Protein AF-A0A8T3RLT7-F1 (afdb_monomer)

Foldseek 3Di:
DDDDDDDDDDDDDDDDDDDDDDDDDPDDDPPPPPPPPPPPPDAFEWEQDADPVRWGDDIDTPPDDWDDDPNATAAEDEAFHKYKYDYPPFCWKWKAWDPPFDQWDPVRNIDIDSGIDMTGRHNPRDFAKTWMWMTGPPDPDIDIGIYGYDDDD

pLDDT: mean 78.62, std 19.76, range [37.91, 95.56]

Nearest PDB structures (foldseek):
  5f7h-assembly1_B  TM=4.823E-01  e=1.155E-02  Homo sapiens
  3bib-assembly1_X  TM=4.614E-01  e=4.179E-02  Mus musculus
  3hrz-assembly1_A  TM=5.453E-01  e=2.500E-01  Naja kaouthia
  8ayh-assembly1_B  TM=4.804E-01  e=4.136E-01  Naja kaouthia
  4exp-assembly1_X-2  TM=4.262E-01  e=3.911E-01  Mus musculus

Structure (mmCIF, N/CA/C/O backbone):
data_AF-A0A8T3RLT7-F1
#
_entry.id   AF-A0A8T3RLT7-F1
#
loop_
_atom_site.group_PDB
_atom_site.id
_atom_site.type_symbol
_atom_site.label_atom_id
_atom_site.label_alt_id
_atom_site.label_comp_id
_atom_site.label_asym_id
_atom_site.label_entity_id
_atom_site.label_seq_id
_atom_site.pdbx_PDB_ins_code
_atom_site.Cartn_x
_atom_site.Cartn_y
_atom_site.Cartn_z
_atom_site.occupancy
_atom_site.B_iso_or_equiv
_atom_site.auth_seq_id
_atom_site.auth_comp_id
_atom_site.auth_asym_id
_atom_site.auth_atom_id
_atom_site.pdbx_PDB_model_num
ATOM 1 N N . MET A 1 1 ? 8.720 85.276 -72.295 1.00 41.53 1 MET A N 1
ATOM 2 C CA . MET A 1 1 ? 7.695 86.154 -71.693 1.00 41.53 1 MET A CA 1
ATOM 3 C C . MET A 1 1 ? 7.262 85.571 -70.362 1.00 41.53 1 MET A C 1
ATOM 5 O O . MET A 1 1 ? 7.321 84.368 -70.163 1.00 41.53 1 MET A O 1
ATOM 9 N N . THR A 1 2 ? 6.979 86.483 -69.452 1.00 46.09 2 THR A N 1
ATOM 10 C CA . THR A 1 2 ? 6.958 86.422 -67.991 1.00 46.09 2 THR A CA 1
ATOM 11 C C . THR A 1 2 ? 5.790 85.627 -67.390 1.00 46.09 2 THR A C 1
ATOM 13 O O . THR A 1 2 ? 4.746 85.512 -68.021 1.00 46.09 2 THR A O 1
ATOM 16 N N . HIS A 1 3 ? 5.954 85.284 -66.098 1.00 41.44 3 HIS A N 1
ATOM 17 C CA . HIS A 1 3 ? 4.923 85.013 -65.069 1.00 41.44 3 HIS A CA 1
ATOM 18 C C . HIS A 1 3 ? 4.376 83.570 -64.972 1.00 41.44 3 HIS A C 1
ATOM 20 O O . HIS A 1 3 ? 4.163 82.926 -65.980 1.00 41.44 3 HIS A O 1
ATOM 26 N N . LYS A 1 4 ? 4.075 82.986 -63.798 1.00 45.91 4 LYS A N 1
ATOM 27 C CA . LYS A 1 4 ? 3.932 83.464 -62.402 1.00 45.91 4 LYS A CA 1
ATOM 28 C C . LYS A 1 4 ? 3.722 82.232 -61.489 1.00 45.91 4 LYS A C 1
ATOM 30 O O . LYS A 1 4 ? 2.934 81.386 -61.877 1.00 45.91 4 LYS A O 1
ATOM 35 N N . ARG A 1 5 ? 4.249 82.296 -60.246 1.00 44.16 5 ARG A N 1
ATOM 36 C CA . ARG A 1 5 ? 3.658 81.812 -58.957 1.00 44.16 5 ARG A CA 1
ATOM 37 C C . ARG A 1 5 ? 3.430 80.292 -58.793 1.00 44.16 5 ARG A C 1
ATOM 39 O O . ARG A 1 5 ? 3.047 79.624 -59.728 1.00 44.16 5 ARG A O 1
ATOM 46 N N . ALA A 1 6 ? 3.531 79.660 -57.625 1.00 55.59 6 ALA A N 1
ATOM 47 C CA . ALA A 1 6 ? 3.865 79.991 -56.233 1.00 55.59 6 ALA A CA 1
ATOM 48 C C . ALA A 1 6 ? 3.985 78.629 -55.473 1.00 55.59 6 ALA A C 1
ATOM 50 O O . ALA A 1 6 ? 3.643 77.597 -56.050 1.00 55.59 6 ALA A O 1
ATOM 51 N N . PRO A 1 7 ? 4.484 78.584 -54.223 1.00 50.19 7 PRO A N 1
ATOM 52 C CA . PRO A 1 7 ? 5.057 77.380 -53.618 1.00 50.19 7 PRO A CA 1
ATOM 53 C C . PRO A 1 7 ? 4.031 76.531 -52.851 1.00 50.19 7 PRO A C 1
ATOM 55 O O . PRO A 1 7 ? 3.194 77.060 -52.119 1.00 50.19 7 PRO A O 1
ATOM 58 N N . ALA A 1 8 ? 4.152 75.204 -52.942 1.00 47.97 8 ALA A N 1
ATOM 59 C CA . ALA A 1 8 ? 3.409 74.257 -52.113 1.00 47.97 8 ALA A CA 1
ATOM 60 C C . ALA A 1 8 ? 4.343 73.601 -51.082 1.00 47.97 8 ALA A C 1
ATOM 62 O O . ALA A 1 8 ? 5.111 72.695 -51.379 1.00 47.97 8 ALA A O 1
ATOM 63 N N . ARG A 1 9 ? 4.285 74.185 -49.882 1.00 49.44 9 ARG A N 1
ATOM 64 C CA . ARG A 1 9 ? 4.392 73.618 -48.526 1.00 49.44 9 ARG A C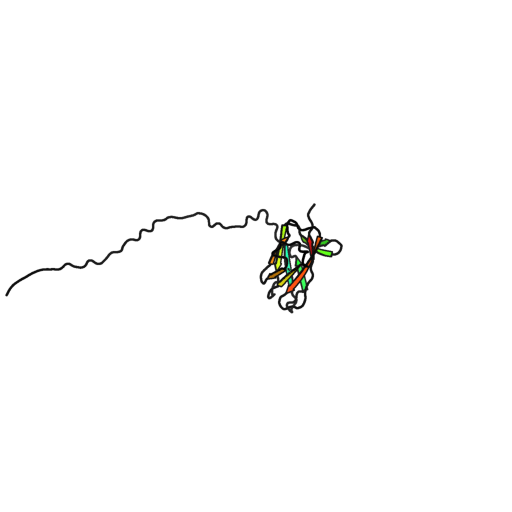A 1
ATOM 65 C C . ARG A 1 9 ? 5.020 72.216 -48.379 1.00 49.44 9 ARG A C 1
ATOM 67 O O . ARG A 1 9 ? 4.477 71.214 -48.827 1.00 49.44 9 ARG A O 1
ATOM 74 N N . LEU A 1 10 ? 6.120 72.196 -47.623 1.00 52.09 10 LEU A N 1
ATOM 75 C CA . LEU A 1 10 ? 6.817 71.033 -47.064 1.00 52.09 10 LEU A CA 1
ATOM 76 C C .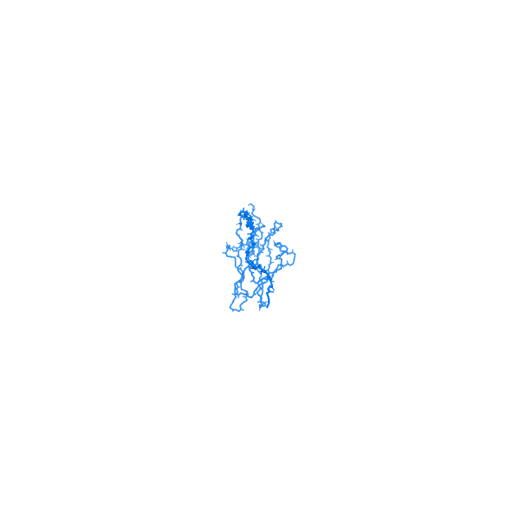 LEU A 1 10 ? 5.876 70.071 -46.304 1.00 52.09 10 LEU A C 1
ATOM 78 O O . LEU A 1 10 ? 5.032 70.542 -45.538 1.00 52.09 10 LEU A O 1
ATOM 82 N N . PRO A 1 11 ? 6.074 68.744 -46.408 1.00 44.22 11 PRO A N 1
ATOM 83 C CA . PRO A 1 11 ? 5.441 67.776 -45.524 1.00 44.22 11 PRO A CA 1
ATOM 84 C C . PRO A 1 11 ? 6.269 67.596 -44.242 1.00 44.22 11 PRO A C 1
ATOM 86 O O . PRO A 1 11 ? 7.338 66.985 -44.254 1.00 44.22 11 PRO A O 1
ATOM 89 N N . ALA A 1 12 ? 5.757 68.095 -43.116 1.00 45.41 12 ALA A N 1
ATOM 90 C CA . ALA A 1 12 ? 6.245 67.732 -41.790 1.00 45.41 12 ALA A CA 1
ATOM 91 C C . ALA A 1 12 ? 5.683 66.349 -41.422 1.00 45.41 12 ALA A C 1
ATOM 93 O O . ALA A 1 12 ? 4.549 66.206 -40.970 1.00 45.41 12 ALA A O 1
ATOM 94 N N . ARG A 1 13 ? 6.476 65.315 -41.702 1.00 51.53 13 ARG A N 1
ATOM 95 C CA . ARG A 1 13 ? 6.386 64.017 -41.027 1.00 51.53 13 ARG A CA 1
ATOM 96 C C . ARG A 1 13 ? 7.082 64.136 -39.665 1.00 51.53 13 ARG A C 1
ATOM 98 O O . ARG A 1 13 ? 7.891 65.041 -39.492 1.00 51.53 13 ARG A O 1
ATOM 105 N N . TYR A 1 14 ? 6.804 63.185 -38.770 1.00 46.75 14 TYR A N 1
ATOM 106 C CA . TYR A 1 14 ? 7.223 63.113 -37.357 1.00 46.75 14 TYR A CA 1
ATOM 107 C C . TYR A 1 14 ? 6.335 63.995 -36.442 1.00 46.75 14 TYR A C 1
ATOM 109 O O . TYR A 1 14 ? 6.074 65.142 -36.760 1.00 46.75 14 TYR A O 1
ATOM 117 N N . LEU A 1 15 ? 5.758 63.537 -35.328 1.00 49.50 15 LEU A N 1
ATOM 118 C CA . LEU A 1 15 ? 6.231 62.571 -34.341 1.00 49.50 15 LEU A CA 1
ATOM 119 C C . LEU A 1 15 ? 5.061 61.862 -33.629 1.00 49.50 15 LEU A C 1
ATOM 121 O O . LEU A 1 15 ? 4.083 62.489 -33.238 1.00 49.50 15 LEU A O 1
ATOM 125 N N . VAL A 1 16 ? 5.242 60.549 -33.468 1.00 50.19 16 VAL A N 1
ATOM 126 C CA . VAL A 1 16 ? 5.064 59.735 -32.248 1.00 50.19 16 VAL A CA 1
ATOM 127 C C . VAL A 1 16 ? 3.884 60.100 -31.333 1.00 50.19 16 VAL A C 1
ATOM 129 O O . VAL A 1 16 ? 3.974 60.992 -30.495 1.00 50.19 16 VAL A O 1
ATOM 132 N N . ALA A 1 17 ? 2.810 59.311 -31.432 1.00 47.84 17 ALA A N 1
ATOM 133 C CA . ALA A 1 17 ? 1.776 59.229 -30.408 1.00 47.84 17 ALA A CA 1
ATOM 134 C C . ALA A 1 17 ? 2.362 58.577 -29.143 1.00 47.84 17 ALA A C 1
ATOM 136 O O . ALA A 1 17 ? 2.792 57.423 -29.161 1.00 47.84 17 ALA A O 1
ATOM 137 N N . SER A 1 18 ? 2.413 59.345 -28.060 1.00 52.56 18 SER A N 1
ATOM 138 C CA . SER A 1 18 ? 2.842 58.916 -26.735 1.00 52.56 18 SER A CA 1
ATOM 139 C C . SER A 1 18 ? 1.805 57.976 -26.116 1.00 52.56 18 SER A C 1
ATOM 141 O O . SER A 1 18 ? 0.662 58.351 -25.856 1.00 52.56 18 SER A O 1
ATOM 143 N N . ALA A 1 19 ? 2.223 56.732 -25.885 1.00 49.59 19 ALA A N 1
ATOM 144 C CA . ALA A 1 19 ? 1.471 55.744 -25.130 1.00 49.59 19 ALA A CA 1
ATOM 145 C C . ALA A 1 19 ? 1.435 56.151 -23.650 1.00 49.59 19 ALA A C 1
ATOM 147 O O . ALA A 1 19 ? 2.459 56.171 -22.968 1.00 49.59 19 ALA A O 1
ATOM 148 N N . TRP A 1 20 ? 0.243 56.473 -23.160 1.00 49.88 20 TRP A N 1
ATOM 149 C CA . TRP A 1 20 ? -0.030 56.600 -21.736 1.00 49.88 20 TRP A CA 1
ATOM 150 C C . TRP A 1 20 ? -0.275 55.201 -21.171 1.00 49.88 20 TRP A C 1
ATOM 152 O O . TRP A 1 20 ? -1.341 54.631 -21.384 1.00 49.88 20 TRP A O 1
ATOM 162 N N . ILE A 1 21 ? 0.703 54.640 -20.459 1.00 55.00 21 ILE A N 1
ATOM 163 C CA . ILE A 1 21 ? 0.486 53.470 -19.602 1.00 55.00 21 ILE A CA 1
ATOM 164 C C . ILE A 1 21 ? 0.489 53.972 -18.164 1.00 55.00 21 ILE A C 1
ATOM 166 O O . ILE A 1 21 ? 1.526 54.097 -17.519 1.00 55.00 21 ILE A O 1
ATOM 170 N N . ALA A 1 22 ? -0.706 54.299 -17.683 1.00 51.03 22 ALA A N 1
ATOM 171 C CA . ALA A 1 22 ? -0.998 54.323 -16.264 1.00 51.03 22 ALA A CA 1
ATOM 172 C C . ALA A 1 22 ? -1.616 52.970 -15.914 1.00 51.03 22 ALA A C 1
ATOM 174 O O . ALA A 1 22 ? -2.647 52.621 -16.480 1.00 51.03 22 ALA A O 1
ATOM 175 N N . LEU A 1 23 ? -0.987 52.227 -15.004 1.00 49.12 23 LEU A N 1
ATOM 176 C CA . LEU A 1 23 ? -1.656 51.563 -13.882 1.00 49.12 23 LEU A CA 1
ATOM 177 C C . LEU A 1 23 ? -0.609 50.850 -13.026 1.00 49.12 23 LEU A C 1
ATOM 179 O O . LEU A 1 23 ? -0.050 49.818 -13.389 1.00 49.12 23 LEU A O 1
ATOM 183 N N . LEU A 1 24 ? -0.365 51.450 -11.860 1.00 53.44 24 LEU A N 1
ATOM 184 C CA . LEU A 1 24 ? 0.153 50.756 -10.697 1.00 53.44 24 LEU A CA 1
ATOM 185 C C . LEU A 1 24 ? -0.764 49.570 -10.378 1.00 53.44 24 LEU A C 1
ATOM 187 O O . LEU A 1 24 ? -1.968 49.744 -10.201 1.00 53.44 24 LEU A O 1
ATOM 191 N N . SER A 1 25 ? -0.185 48.389 -10.217 1.00 49.00 25 SER A N 1
ATOM 192 C CA . SER A 1 25 ? -0.747 47.310 -9.401 1.00 49.00 25 SER A CA 1
ATOM 193 C C . SER A 1 25 ? 0.417 46.503 -8.839 1.00 49.00 25 SER A C 1
ATOM 195 O O . SER A 1 25 ? 0.714 45.393 -9.268 1.00 49.00 25 SER A O 1
ATOM 197 N N . LEU A 1 26 ? 1.136 47.127 -7.905 1.00 49.22 26 LEU A N 1
ATOM 198 C CA . LEU A 1 26 ? 1.965 46.395 -6.961 1.00 49.22 26 LEU A CA 1
ATOM 199 C C . LEU A 1 26 ? 1.047 45.774 -5.908 1.00 49.22 26 LEU A C 1
ATOM 201 O O . LEU A 1 26 ? 0.233 46.470 -5.311 1.00 49.22 26 LEU A O 1
ATOM 205 N N . ALA A 1 27 ? 1.293 44.489 -5.673 1.00 51.50 27 ALA A N 1
ATOM 206 C CA . ALA A 1 27 ? 0.973 43.742 -4.466 1.00 51.50 27 ALA A CA 1
ATOM 207 C C . ALA A 1 27 ? -0.515 43.564 -4.127 1.00 51.50 27 ALA A C 1
ATOM 209 O O . ALA A 1 27 ? -1.120 44.381 -3.447 1.00 51.50 27 ALA A O 1
ATOM 210 N N . ALA A 1 28 ? -1.042 42.385 -4.454 1.00 47.88 28 ALA A N 1
ATOM 211 C CA . ALA A 1 28 ? -1.787 41.597 -3.476 1.00 47.88 28 ALA A CA 1
ATOM 212 C C . ALA A 1 28 ? -1.873 40.146 -3.955 1.00 47.88 28 ALA A C 1
ATOM 214 O O . ALA A 1 28 ? -2.600 39.824 -4.887 1.00 47.88 28 ALA A O 1
ATOM 215 N N . CYS A 1 29 ? -1.099 39.302 -3.277 1.00 47.12 29 CYS A N 1
ATOM 216 C CA . CYS A 1 29 ? -1.365 37.888 -3.059 1.00 47.12 29 CYS A CA 1
ATOM 217 C C . CYS A 1 29 ? -1.622 37.052 -4.319 1.00 47.12 29 CYS A C 1
ATOM 219 O O . CYS A 1 29 ? -2.761 36.751 -4.669 1.00 47.12 29 CYS A O 1
ATOM 221 N N . HIS A 1 30 ? -0.542 36.497 -4.879 1.00 43.00 30 HIS A N 1
ATOM 222 C CA . HIS A 1 30 ? -0.642 35.094 -5.262 1.00 43.00 30 HIS A CA 1
ATOM 223 C C . HIS A 1 30 ? -1.198 34.360 -4.043 1.00 43.00 30 HIS A C 1
ATOM 225 O O . HIS A 1 30 ? -0.579 34.343 -2.978 1.00 43.00 30 HIS A O 1
ATOM 231 N N . THR A 1 31 ? -2.417 33.847 -4.177 1.00 47.91 31 THR A N 1
ATOM 232 C CA . THR A 1 31 ? -2.936 32.812 -3.302 1.00 47.91 31 THR A CA 1
ATOM 233 C C . THR A 1 31 ? -2.049 31.605 -3.550 1.00 47.91 31 THR A C 1
ATOM 235 O O . THR A 1 31 ? -2.348 30.744 -4.372 1.00 47.91 31 THR A O 1
ATOM 238 N N . ASP A 1 32 ? -0.903 31.599 -2.878 1.00 41.72 32 ASP A N 1
ATOM 239 C CA . ASP A 1 32 ? -0.235 30.381 -2.495 1.00 41.72 32 ASP A CA 1
ATOM 240 C C . ASP A 1 32 ? -1.294 29.634 -1.693 1.00 41.72 32 ASP A C 1
ATOM 242 O O . ASP A 1 32 ? -1.575 29.932 -0.529 1.00 41.72 32 ASP A O 1
ATOM 246 N N . ARG A 1 33 ? -2.021 28.753 -2.380 1.00 41.72 33 ARG A N 1
ATOM 247 C CA . ARG A 1 33 ? -2.903 27.781 -1.754 1.00 41.72 33 ARG A CA 1
ATOM 248 C C . ARG A 1 33 ? -1.981 26.740 -1.138 1.00 41.72 33 ARG A C 1
ATOM 250 O O . ARG A 1 33 ? -2.001 25.576 -1.517 1.00 41.72 33 ARG A O 1
ATOM 257 N N . SER A 1 34 ? -1.158 27.199 -0.200 1.00 42.56 34 SER A N 1
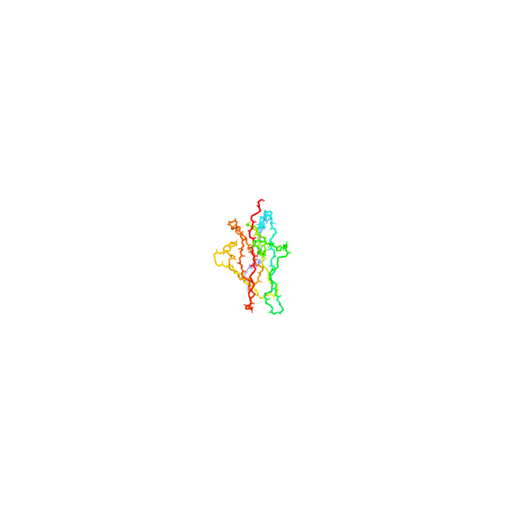ATOM 258 C CA . SER A 1 34 ? -0.530 26.375 0.797 1.00 42.56 34 SER A CA 1
ATOM 259 C C . SER A 1 34 ? -1.706 25.767 1.531 1.00 42.56 34 SER A C 1
ATOM 261 O O . SER A 1 34 ? -2.446 26.437 2.255 1.00 42.56 34 SER A O 1
ATOM 263 N N . THR A 1 35 ? -1.986 24.517 1.173 1.00 44.97 35 THR A N 1
ATOM 264 C CA . THR A 1 35 ? -2.832 23.620 1.935 1.00 44.97 35 THR A CA 1
ATOM 265 C C . THR A 1 35 ? -2.530 23.883 3.391 1.00 44.97 35 THR A C 1
ATOM 267 O O . THR A 1 35 ? -1.402 23.700 3.845 1.00 44.97 35 THR A O 1
ATOM 270 N N . GLN A 1 36 ? -3.544 24.402 4.067 1.00 37.91 36 GLN A N 1
ATOM 271 C CA . GLN A 1 36 ? -3.619 24.575 5.495 1.00 37.91 36 GLN A CA 1
ATOM 272 C C . GLN A 1 36 ? -3.491 23.178 6.106 1.00 37.91 36 GLN A C 1
ATOM 274 O O . GLN A 1 36 ? -4.477 22.526 6.427 1.00 37.91 36 GLN A O 1
ATOM 279 N N . TYR A 1 37 ? -2.258 22.684 6.177 1.00 46.41 37 TYR A N 1
ATOM 280 C CA . TYR A 1 37 ? -1.863 21.552 6.985 1.00 46.41 37 TYR A CA 1
ATOM 281 C C . TYR A 1 37 ? -1.961 22.032 8.432 1.00 46.41 37 TYR A C 1
ATOM 283 O O . TYR A 1 37 ? -0.977 22.437 9.049 1.00 46.41 37 TYR A O 1
ATOM 291 N N . GLY A 1 38 ? -3.187 22.073 8.957 1.00 39.66 38 GLY A N 1
ATOM 292 C CA . GLY A 1 38 ? -3.369 21.965 10.396 1.00 39.66 38 GLY A CA 1
ATOM 293 C C . GLY A 1 38 ? -2.663 20.682 10.803 1.00 39.66 38 GLY A C 1
ATOM 294 O O . GLY A 1 38 ? -2.983 19.663 10.212 1.00 39.66 38 GLY A O 1
ATOM 295 N N . SER A 1 39 ? -1.646 20.776 11.670 1.00 43.12 39 SER A N 1
ATOM 296 C CA . SER A 1 39 ? -0.803 19.657 12.121 1.00 43.12 39 SER A CA 1
ATOM 297 C C . SER A 1 39 ? -0.682 18.547 11.076 1.00 43.12 39 SER A C 1
ATOM 299 O O . SER A 1 39 ? -1.411 17.565 11.150 1.00 43.12 39 SER A O 1
ATOM 301 N N . ALA A 1 40 ? 0.183 18.722 10.070 1.00 48.69 40 ALA A N 1
ATOM 302 C CA . ALA A 1 40 ? 0.492 17.639 9.141 1.00 48.69 40 ALA A CA 1
ATOM 303 C C . ALA A 1 40 ? 1.046 16.454 9.938 1.00 48.69 40 ALA A C 1
ATOM 305 O O . ALA A 1 40 ? 2.244 16.404 10.215 1.00 48.69 40 ALA A O 1
ATOM 306 N N . GLU A 1 41 ? 0.188 15.518 10.326 1.00 64.88 41 GLU A N 1
ATOM 307 C CA . GLU A 1 41 ? 0.620 14.166 10.630 1.00 64.88 41 GLU A CA 1
ATOM 308 C C . GLU A 1 41 ? 1.398 13.707 9.396 1.00 64.88 41 GLU A C 1
ATOM 310 O O . GLU A 1 41 ? 0.909 13.783 8.260 1.00 64.88 41 GLU A O 1
ATOM 315 N N . MET A 1 42 ? 2.685 13.421 9.599 1.00 79.56 42 MET A N 1
ATOM 316 C CA . MET A 1 42 ? 3.563 13.017 8.511 1.00 79.56 42 MET A CA 1
ATOM 317 C C . MET A 1 42 ? 2.978 11.749 7.880 1.00 79.56 42 MET A C 1
ATOM 319 O O . MET A 1 42 ? 2.576 10.854 8.620 1.00 79.56 42 MET A O 1
ATOM 323 N N . PRO A 1 43 ? 2.877 11.681 6.542 1.00 89.50 43 PR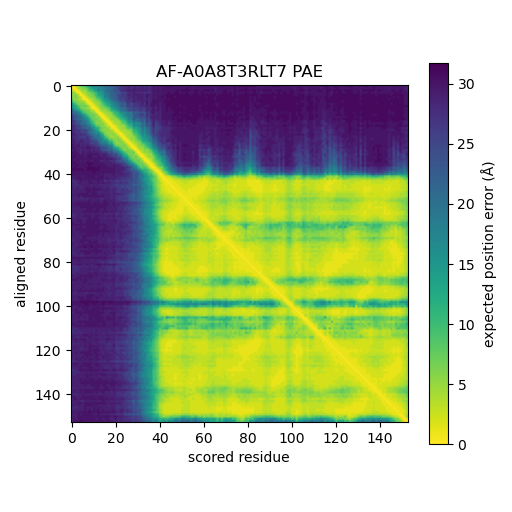O A N 1
ATOM 324 C CA . PRO A 1 43 ? 2.348 10.494 5.894 1.00 89.50 43 PRO A CA 1
ATOM 325 C C . PRO A 1 43 ? 3.275 9.302 6.134 1.00 89.50 43 PRO A C 1
ATOM 327 O O . PRO A 1 43 ? 4.489 9.444 5.978 1.00 89.50 43 PRO A O 1
ATOM 330 N N . HIS A 1 44 ? 2.688 8.137 6.401 1.00 92.88 44 HIS A N 1
ATOM 331 C CA . HIS A 1 44 ? 3.416 6.875 6.508 1.00 92.88 44 HIS A CA 1
ATOM 332 C C . HIS A 1 44 ? 3.925 6.483 5.126 1.00 92.88 44 HIS A C 1
ATOM 334 O O . HIS A 1 44 ? 3.133 6.333 4.187 1.00 92.88 44 HIS A O 1
ATOM 340 N N . GLN A 1 45 ? 5.242 6.351 4.983 1.00 94.56 45 GLN A N 1
ATOM 341 C CA . GLN A 1 45 ? 5.863 6.026 3.698 1.00 94.56 45 GLN A CA 1
ATOM 342 C C . GLN A 1 45 ? 6.087 4.526 3.573 1.00 94.56 45 GLN A C 1
ATOM 344 O O . GLN A 1 45 ? 6.696 3.912 4.446 1.00 94.56 45 GLN A O 1
ATOM 349 N N . LEU A 1 46 ? 5.622 3.955 2.466 1.00 94.50 46 LEU A N 1
ATOM 350 C CA . LEU A 1 46 ? 5.745 2.548 2.118 1.00 94.50 46 LEU A CA 1
ATOM 351 C C . LEU A 1 46 ? 6.553 2.395 0.828 1.00 94.50 46 LEU A C 1
ATOM 353 O O . LEU A 1 46 ? 6.112 2.824 -0.237 1.00 94.50 46 LEU A O 1
ATOM 357 N N . ASP A 1 47 ? 7.693 1.723 0.907 1.00 95.12 47 ASP A N 1
ATOM 358 C CA . ASP A 1 47 ? 8.483 1.345 -0.260 1.00 95.12 47 ASP A CA 1
ATOM 359 C C . ASP A 1 47 ? 8.114 -0.052 -0.729 1.00 95.12 47 ASP A C 1
ATOM 361 O O . ASP A 1 47 ? 8.195 -1.014 0.034 1.00 95.12 47 ASP A O 1
ATOM 365 N N . ILE A 1 48 ? 7.763 -0.169 -2.002 1.00 95.31 48 ILE A N 1
ATOM 366 C CA . ILE A 1 48 ? 7.652 -1.437 -2.707 1.00 95.31 48 ILE A CA 1
ATOM 367 C C . ILE A 1 48 ? 9.057 -1.780 -3.193 1.00 95.31 48 ILE A C 1
ATOM 369 O O . ILE A 1 48 ? 9.608 -1.098 -4.056 1.00 95.31 48 ILE A O 1
ATOM 373 N N . VAL A 1 49 ? 9.646 -2.810 -2.597 1.00 94.31 49 VAL A N 1
ATOM 374 C CA . VAL A 1 49 ? 11.011 -3.243 -2.892 1.00 94.31 49 VAL A CA 1
ATOM 375 C C . VAL A 1 49 ? 10.967 -4.276 -4.008 1.00 94.31 49 VAL A C 1
ATOM 377 O O . VAL A 1 49 ? 10.229 -5.258 -3.908 1.00 94.31 49 VAL A O 1
ATOM 380 N N . ALA A 1 50 ? 11.771 -4.064 -5.046 1.00 92.50 50 ALA A N 1
ATOM 381 C CA . ALA A 1 50 ? 11.944 -4.995 -6.153 1.00 92.50 50 ALA A CA 1
ATOM 382 C C . ALA A 1 50 ? 13.246 -5.805 -6.016 1.00 92.50 50 ALA A C 1
ATOM 384 O O . ALA A 1 50 ? 14.198 -5.352 -5.375 1.00 92.50 50 ALA A O 1
ATOM 385 N N . ASP A 1 51 ? 13.286 -7.003 -6.596 1.00 92.00 51 ASP A N 1
ATOM 386 C CA . ASP A 1 51 ? 14.529 -7.738 -6.851 1.00 92.00 51 ASP A CA 1
ATOM 387 C C . ASP A 1 51 ? 15.251 -7.239 -8.118 1.00 92.00 51 ASP A C 1
ATOM 389 O O . ASP A 1 51 ? 14.862 -6.255 -8.747 1.00 92.00 51 ASP A O 1
ATOM 393 N N . GLU A 1 52 ? 16.339 -7.921 -8.488 1.00 89.88 52 GLU A N 1
ATOM 394 C CA . GLU A 1 52 ? 17.134 -7.609 -9.682 1.00 89.88 52 GLU A CA 1
ATOM 395 C C . GLU A 1 52 ? 16.364 -7.817 -10.998 1.00 89.88 52 GLU A C 1
ATOM 397 O O . GLU A 1 52 ? 16.753 -7.258 -12.024 1.00 89.88 52 GLU A O 1
ATOM 402 N N . GLU A 1 53 ? 15.283 -8.603 -10.980 1.00 88.44 53 GLU A N 1
ATOM 403 C CA . GLU A 1 53 ? 14.406 -8.842 -12.131 1.00 88.44 53 GLU A CA 1
ATOM 404 C C . GLU A 1 53 ? 13.279 -7.795 -12.213 1.00 88.44 53 GLU A C 1
ATOM 406 O O . GLU A 1 53 ? 12.532 -7.762 -13.191 1.00 88.44 53 GLU A O 1
ATOM 411 N N . GLY A 1 54 ? 13.201 -6.888 -11.231 1.00 88.12 54 GLY A N 1
ATOM 412 C CA . GLY A 1 54 ? 12.191 -5.838 -11.149 1.00 88.12 54 GLY A CA 1
ATOM 413 C C . GLY A 1 54 ? 10.884 -6.302 -10.509 1.00 88.12 54 GLY A C 1
ATOM 414 O O . GLY A 1 54 ?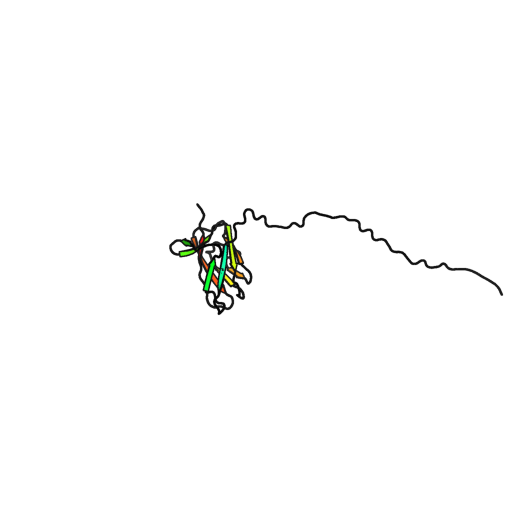 9.885 -5.586 -10.598 1.00 88.12 54 GLY A O 1
ATOM 415 N N . CYS A 1 55 ? 10.876 -7.470 -9.859 1.00 91.44 55 CYS A N 1
ATOM 416 C CA . CYS A 1 55 ? 9.681 -8.072 -9.284 1.00 91.44 55 CYS A CA 1
ATOM 417 C C . CYS A 1 55 ? 9.572 -7.849 -7.777 1.00 91.44 55 CYS A C 1
ATOM 419 O O . CYS A 1 55 ? 10.578 -7.756 -7.071 1.00 91.44 55 CYS A O 1
ATOM 421 N N . PRO A 1 56 ? 8.341 -7.671 -7.259 1.00 93.81 56 PRO A N 1
ATOM 422 C CA . PRO A 1 56 ? 8.157 -7.203 -5.898 1.00 93.81 56 PRO A CA 1
ATOM 423 C C . PRO A 1 56 ? 8.543 -8.296 -4.898 1.00 93.81 56 PRO A C 1
ATOM 425 O O . PRO A 1 56 ? 8.013 -9.404 -4.935 1.00 93.81 56 PRO A O 1
ATOM 428 N N . THR A 1 57 ? 9.423 -7.961 -3.956 1.00 94.50 57 THR A N 1
ATOM 429 C CA . THR A 1 57 ? 9.883 -8.874 -2.897 1.00 94.50 57 THR A CA 1
ATOM 430 C C . THR A 1 57 ? 9.407 -8.484 -1.507 1.00 94.50 57 THR A C 1
ATOM 432 O O . THR A 1 57 ? 9.260 -9.355 -0.650 1.00 94.50 57 THR A O 1
ATOM 435 N N . ASP A 1 58 ? 9.160 -7.196 -1.261 1.00 94.06 58 ASP A N 1
ATOM 436 C CA . ASP A 1 58 ? 8.730 -6.701 0.047 1.00 94.06 58 ASP A CA 1
ATOM 437 C C . ASP A 1 58 ? 7.967 -5.366 -0.052 1.00 94.06 58 ASP A C 1
ATOM 439 O O . ASP A 1 58 ? 8.069 -4.644 -1.046 1.00 94.06 58 ASP A O 1
ATOM 443 N N . VAL A 1 59 ? 7.230 -5.014 1.007 1.00 94.06 59 VAL A N 1
ATOM 444 C CA . VAL A 1 59 ? 6.676 -3.668 1.217 1.00 94.06 59 VAL A CA 1
ATOM 445 C C . VAL A 1 59 ? 7.102 -3.162 2.590 1.00 94.06 59 VAL A C 1
ATOM 447 O O . VAL A 1 59 ? 6.631 -3.650 3.617 1.00 94.06 59 VAL A O 1
ATOM 450 N N . ARG A 1 60 ? 7.974 -2.152 2.617 1.00 92.38 60 ARG A N 1
ATOM 451 C CA . ARG A 1 60 ? 8.608 -1.654 3.844 1.00 92.38 60 ARG A CA 1
ATOM 452 C C . ARG A 1 60 ? 8.080 -0.292 4.241 1.00 92.38 60 ARG A C 1
ATOM 454 O O . ARG A 1 60 ? 8.115 0.641 3.450 1.00 92.38 60 ARG A O 1
ATOM 461 N N . ALA A 1 61 ? 7.664 -0.155 5.492 1.00 92.12 61 ALA A N 1
ATOM 462 C CA . ALA A 1 61 ? 7.386 1.152 6.067 1.00 92.12 61 ALA A CA 1
ATOM 463 C C . ALA A 1 61 ? 8.708 1.847 6.447 1.00 92.12 61 ALA A C 1
ATOM 465 O O . ALA A 1 61 ? 9.507 1.277 7.191 1.00 92.12 61 ALA A O 1
ATOM 466 N N . ARG A 1 62 ? 8.965 3.060 5.936 1.00 88.75 62 ARG A N 1
ATOM 467 C CA . ARG A 1 62 ? 10.211 3.805 6.223 1.00 88.75 62 ARG A CA 1
ATOM 468 C C . ARG A 1 62 ? 10.248 4.350 7.642 1.00 88.75 62 ARG A C 1
ATOM 470 O O . ARG A 1 62 ? 11.308 4.439 8.256 1.00 88.75 62 ARG A O 1
ATOM 477 N N . ASP A 1 63 ? 9.098 4.786 8.127 1.00 83.12 63 ASP A N 1
ATOM 478 C CA . ASP A 1 63 ? 8.960 5.598 9.328 1.00 83.12 63 ASP A CA 1
ATOM 479 C C . ASP A 1 63 ? 8.327 4.844 10.498 1.00 83.12 63 ASP A C 1
ATOM 481 O O . ASP A 1 63 ? 8.217 5.390 11.596 1.00 83.12 63 ASP A O 1
ATOM 485 N N . GLN A 1 64 ? 7.972 3.572 10.300 1.00 80.31 64 GLN A N 1
ATOM 486 C CA . GLN A 1 64 ? 7.390 2.738 11.341 1.00 80.31 64 GLN A CA 1
ATOM 487 C C . GLN A 1 64 ? 7.854 1.290 11.264 1.00 80.31 64 GLN A C 1
ATOM 489 O O . GLN A 1 64 ? 7.973 0.704 10.192 1.00 80.31 64 GLN A O 1
ATOM 494 N N . SER A 1 65 ? 8.037 0.683 12.434 1.00 81.69 65 SER A N 1
ATOM 495 C CA . SER A 1 65 ? 8.134 -0.770 12.532 1.00 81.69 65 SER A CA 1
ATOM 496 C C . SER A 1 65 ? 6.761 -1.403 12.296 1.00 81.69 65 SER A C 1
ATOM 498 O O . SER A 1 65 ? 5.745 -0.828 12.704 1.00 81.69 65 SER A O 1
ATOM 500 N N . PRO A 1 66 ? 6.709 -2.606 11.704 1.00 85.50 66 PRO A N 1
ATOM 501 C CA . PRO A 1 66 ? 5.461 -3.334 11.595 1.00 85.50 66 PRO A CA 1
ATOM 502 C C . PRO A 1 66 ? 4.896 -3.648 12.986 1.00 85.50 66 PRO A C 1
ATOM 504 O O . PRO A 1 66 ? 5.619 -3.766 13.979 1.00 85.50 66 PRO A O 1
ATOM 507 N N . CYS A 1 67 ? 3.578 -3.782 13.056 1.00 89.19 67 CYS A N 1
ATOM 508 C CA . CYS A 1 67 ? 2.860 -4.143 14.266 1.00 89.19 67 CYS A CA 1
ATOM 509 C C . CYS A 1 67 ? 2.074 -5.436 14.059 1.00 89.19 67 CYS A C 1
ATOM 511 O O . CYS A 1 67 ? 1.828 -5.857 12.931 1.00 89.19 67 CYS A O 1
ATOM 513 N N . THR A 1 68 ? 1.641 -6.051 15.159 1.00 91.69 68 THR A N 1
ATOM 514 C CA . THR A 1 68 ? 0.883 -7.302 15.120 1.00 91.69 68 THR A CA 1
ATOM 515 C C . THR A 1 68 ? -0.518 -7.117 15.694 1.00 91.69 68 THR A C 1
ATOM 517 O O . THR A 1 68 ? -0.684 -6.556 16.779 1.00 91.69 68 THR A O 1
ATOM 520 N N . SER 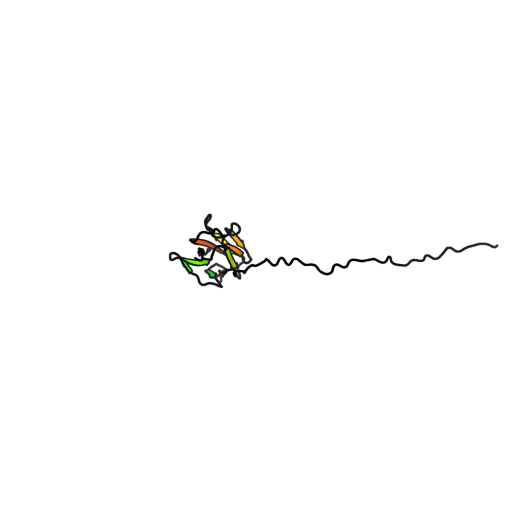A 1 69 ? -1.525 -7.648 15.004 1.00 90.81 69 SER A N 1
ATOM 521 C CA . SER A 1 69 ? -2.896 -7.789 15.500 1.00 90.81 69 SER A CA 1
ATOM 522 C C . SER A 1 69 ? -3.412 -9.175 15.149 1.00 90.81 69 SER A C 1
ATOM 524 O O . SER A 1 69 ? -3.253 -9.621 14.020 1.00 90.81 69 SER A O 1
ATOM 526 N N . GLU A 1 70 ? -4.002 -9.877 16.118 1.00 88.88 70 GLU A N 1
ATOM 527 C CA . GLU A 1 70 ? -4.546 -11.234 15.919 1.00 88.88 70 GLU A CA 1
ATOM 528 C C . GLU A 1 70 ? -3.528 -12.230 15.318 1.00 88.88 70 GLU A C 1
ATOM 530 O O . GLU A 1 70 ? -3.884 -13.142 14.578 1.00 88.88 70 GLU A O 1
ATOM 535 N N . GLY A 1 71 ? -2.237 -12.054 15.630 1.00 91.38 71 GLY A N 1
ATOM 536 C CA . GLY A 1 71 ? -1.148 -12.877 15.088 1.00 91.38 71 GLY A CA 1
ATOM 537 C C . GLY A 1 71 ? -0.736 -12.540 13.649 1.00 91.38 71 GLY A C 1
ATOM 538 O O . GLY A 1 71 ? 0.087 -13.250 13.081 1.00 91.38 71 GLY A O 1
ATOM 539 N N . VAL A 1 72 ? -1.280 -11.469 13.066 1.00 91.88 72 VAL A N 1
ATOM 540 C CA . VAL A 1 72 ? -0.946 -10.977 11.725 1.00 91.88 72 VAL A CA 1
ATOM 541 C C . VAL A 1 72 ? -0.094 -9.718 11.833 1.00 91.88 72 VAL A C 1
ATOM 543 O O . VAL A 1 72 ? -0.461 -8.790 12.551 1.00 91.88 72 VAL A O 1
ATOM 546 N N . GLU A 1 73 ? 1.026 -9.686 11.114 1.00 93.06 73 GLU A N 1
ATOM 547 C CA . GLU A 1 73 ? 1.910 -8.523 11.012 1.00 93.06 73 GLU A CA 1
ATOM 548 C C . GLU A 1 73 ? 1.476 -7.576 9.874 1.00 93.06 73 GLU A C 1
ATOM 550 O O . GLU A 1 73 ? 0.998 -8.036 8.833 1.00 93.06 73 GLU A O 1
ATOM 555 N N . GLY A 1 74 ? 1.616 -6.261 10.067 1.00 93.00 74 GLY A N 1
ATOM 556 C CA . GLY A 1 74 ? 1.306 -5.243 9.059 1.00 93.00 74 GLY A CA 1
ATOM 557 C C . GLY A 1 74 ? 1.642 -3.813 9.489 1.00 93.00 74 GLY A C 1
ATOM 558 O O . GLY A 1 74 ? 2.145 -3.582 10.589 1.00 93.00 74 GLY A O 1
ATOM 559 N N . LEU A 1 75 ? 1.338 -2.836 8.628 1.00 94.38 75 LEU A N 1
ATOM 560 C CA . LEU A 1 75 ? 1.475 -1.413 8.961 1.00 94.38 75 LEU A CA 1
ATOM 561 C C . LEU A 1 75 ? 0.330 -0.978 9.885 1.00 94.38 75 LEU A C 1
ATOM 563 O O . LEU A 1 75 ? -0.836 -1.078 9.504 1.00 94.38 75 LEU A O 1
ATOM 567 N N . CYS A 1 76 ? 0.657 -0.444 11.062 1.00 92.69 76 CYS A N 1
ATOM 568 C CA . CYS A 1 76 ? -0.326 0.152 11.963 1.00 92.69 76 CYS A CA 1
ATOM 569 C C . CYS A 1 76 ? -0.688 1.573 11.534 1.00 92.69 76 CYS A C 1
ATOM 571 O O . CYS A 1 76 ? 0.191 2.412 11.359 1.00 92.69 76 CYS A O 1
ATOM 573 N N . VAL A 1 77 ? -1.985 1.849 11.425 1.00 93.94 77 VAL A N 1
ATOM 574 C CA . VAL A 1 77 ? -2.511 3.158 11.022 1.00 93.94 77 VAL A CA 1
ATOM 575 C C . VAL A 1 77 ? -3.770 3.499 11.818 1.00 93.94 77 VAL A C 1
ATOM 577 O O . VAL A 1 77 ? -4.413 2.627 12.415 1.00 93.94 77 VAL A O 1
ATOM 580 N N . GLN A 1 78 ? -4.151 4.766 11.799 1.00 93.94 78 GLN A N 1
ATOM 581 C CA . GLN A 1 78 ? -5.389 5.286 12.367 1.00 93.94 78 GLN A CA 1
ATOM 582 C C . GLN A 1 78 ? -6.304 5.831 11.263 1.00 93.94 78 GLN A C 1
ATOM 584 O O . GLN A 1 78 ? -5.828 6.176 10.178 1.00 93.94 78 GLN A O 1
ATOM 589 N N . PRO A 1 79 ? -7.624 5.918 11.506 1.00 94.12 79 PRO A N 1
ATOM 590 C CA . PRO A 1 79 ? -8.505 6.712 10.655 1.00 94.12 79 PRO A CA 1
ATOM 591 C C . PRO A 1 79 ? -7.962 8.138 10.490 1.00 94.12 79 PRO A C 1
ATOM 593 O O . PRO A 1 79 ? -7.558 8.747 11.477 1.00 94.12 79 PRO A O 1
ATOM 596 N N . GLY A 1 80 ? -7.938 8.642 9.255 1.00 92.38 80 GLY A N 1
ATOM 597 C CA . GLY A 1 80 ? -7.407 9.967 8.923 1.00 92.38 80 GLY A CA 1
ATOM 598 C C . GLY A 1 80 ? -5.938 9.989 8.486 1.00 92.38 80 GLY A C 1
ATOM 599 O O . GLY A 1 80 ? -5.556 10.918 7.764 1.00 92.38 80 GLY A O 1
ATOM 600 N N . ASP A 1 81 ? -5.152 8.954 8.811 1.00 93.69 81 ASP A N 1
ATOM 601 C CA . ASP A 1 81 ? -3.738 8.859 8.432 1.00 93.69 81 ASP A CA 1
ATOM 602 C C . ASP A 1 81 ? -3.547 8.901 6.910 1.00 93.69 81 ASP A C 1
ATOM 604 O O . ASP A 1 81 ? -4.342 8.363 6.130 1.00 93.69 81 ASP A O 1
ATOM 608 N N . TRP A 1 82 ? -2.437 9.499 6.479 1.00 93.62 82 TRP A N 1
ATOM 609 C CA . TRP A 1 82 ? -2.005 9.473 5.085 1.00 93.62 82 TRP A CA 1
ATOM 610 C C . TRP A 1 82 ? -0.978 8.371 4.858 1.00 93.62 82 TRP A C 1
ATOM 612 O O . TRP A 1 82 ? 0.003 8.280 5.585 1.00 93.62 82 TRP A O 1
ATOM 622 N N . LEU A 1 83 ? -1.177 7.587 3.804 1.00 94.06 83 LEU A N 1
ATOM 623 C CA . LEU A 1 83 ? -0.266 6.551 3.330 1.00 94.06 83 LEU A CA 1
ATOM 624 C C . LEU A 1 83 ? 0.294 6.962 1.977 1.00 94.06 83 LEU A C 1
ATOM 626 O O . LEU A 1 83 ? -0.445 7.476 1.131 1.00 94.06 83 LEU A O 1
ATOM 630 N N . VAL A 1 84 ? 1.588 6.742 1.774 1.00 94.88 84 VAL A N 1
ATOM 631 C CA . VAL A 1 84 ? 2.263 7.016 0.506 1.00 94.88 84 VAL A CA 1
ATOM 632 C C . VAL A 1 84 ? 3.040 5.784 0.081 1.00 94.88 84 VAL A C 1
ATOM 634 O O . VAL A 1 84 ? 4.001 5.424 0.748 1.00 94.88 84 VAL A O 1
ATOM 637 N N . TRP A 1 85 ? 2.644 5.163 -1.028 1.00 95.56 85 TRP A N 1
ATOM 638 C CA . TRP A 1 85 ? 3.405 4.076 -1.641 1.00 95.56 85 TRP A CA 1
ATOM 639 C C . TRP A 1 85 ? 4.319 4.605 -2.733 1.00 95.56 85 TRP A C 1
ATOM 641 O O . TRP A 1 85 ? 3.882 5.389 -3.575 1.00 95.56 85 TRP A O 1
ATOM 651 N N . SER A 1 86 ? 5.549 4.119 -2.759 1.00 94.81 86 SER A N 1
ATOM 652 C CA . SER A 1 86 ? 6.536 4.377 -3.803 1.00 94.81 86 SER A CA 1
ATOM 653 C C . SER A 1 86 ? 7.170 3.070 -4.254 1.00 94.81 86 SER A C 1
ATOM 655 O O . SER A 1 86 ? 7.431 2.195 -3.437 1.00 94.81 86 SER A O 1
ATOM 657 N N . ALA A 1 87 ? 7.440 2.948 -5.549 1.00 93.19 87 ALA A N 1
ATOM 658 C CA . ALA A 1 87 ? 8.304 1.914 -6.099 1.00 93.19 87 ALA A CA 1
ATOM 659 C C . ALA A 1 87 ? 9.464 2.634 -6.790 1.00 93.19 87 ALA A C 1
ATOM 661 O O . ALA A 1 87 ? 9.253 3.301 -7.804 1.00 93.19 87 ALA A O 1
ATOM 662 N N . GLU A 1 88 ? 10.655 2.586 -6.197 1.00 84.06 88 GLU A N 1
ATOM 663 C CA . GLU A 1 88 ? 11.861 3.090 -6.859 1.00 84.06 88 GLU A CA 1
ATOM 664 C C . GLU A 1 88 ? 12.273 2.092 -7.956 1.00 84.06 88 GLU A C 1
ATOM 666 O O . GLU A 1 88 ? 12.075 0.888 -7.808 1.00 84.06 88 GLU A O 1
ATOM 671 N N . ASP A 1 89 ? 12.788 2.605 -9.076 1.00 79.44 89 ASP A N 1
ATOM 672 C CA . ASP A 1 89 ? 13.312 1.815 -10.202 1.00 79.44 89 ASP A CA 1
ATOM 673 C C . ASP A 1 89 ? 12.321 0.857 -10.905 1.00 79.44 89 ASP A C 1
ATOM 675 O O . ASP A 1 89 ? 12.733 0.011 -11.698 1.00 79.44 89 ASP A O 1
ATOM 679 N N . ALA A 1 90 ? 11.010 1.025 -10.697 1.00 80.69 90 ALA A N 1
ATOM 680 C CA . ALA A 1 90 ? 9.963 0.277 -11.398 1.00 80.69 90 ALA A CA 1
ATOM 681 C C . ALA A 1 90 ? 9.258 1.122 -12.478 1.00 80.69 90 ALA A C 1
ATOM 683 O O . ALA A 1 90 ? 9.095 2.333 -12.334 1.00 80.69 90 ALA A O 1
ATOM 684 N N . GLU A 1 91 ? 8.738 0.479 -13.534 1.00 85.75 91 GLU A N 1
ATOM 685 C CA . GLU A 1 91 ? 7.908 1.145 -14.564 1.00 85.75 91 GLU A CA 1
ATOM 686 C C . GLU A 1 91 ? 6.559 1.659 -14.024 1.00 85.75 91 GLU A C 1
ATOM 688 O O . GLU A 1 91 ? 5.834 2.407 -14.690 1.00 85.75 91 GLU A O 1
ATOM 693 N N . GLY A 1 92 ? 6.210 1.222 -12.818 1.00 91.94 92 GLY A N 1
ATOM 694 C CA . GLY A 1 92 ? 5.016 1.572 -12.078 1.00 91.94 92 GLY A CA 1
ATOM 695 C C . GLY A 1 92 ? 4.530 0.391 -11.254 1.00 91.94 92 GLY A C 1
ATOM 696 O O . GLY A 1 92 ? 5.054 -0.722 -11.325 1.00 91.94 92 GLY A O 1
ATOM 697 N N . PHE A 1 93 ? 3.487 0.632 -10.477 1.00 94.69 93 PHE A N 1
ATOM 698 C CA . PHE A 1 93 ? 2.899 -0.369 -9.608 1.00 94.69 93 PHE A CA 1
ATOM 699 C C . PHE A 1 93 ? 1.382 -0.256 -9.585 1.00 94.69 93 PHE A C 1
ATOM 701 O O . PHE A 1 93 ? 0.785 0.758 -9.960 1.00 94.69 93 PHE A O 1
ATOM 708 N N . ARG A 1 94 ? 0.741 -1.319 -9.113 1.00 93.88 94 ARG A N 1
ATOM 709 C CA . ARG A 1 94 ? -0.689 -1.359 -8.850 1.00 93.88 94 ARG A CA 1
ATOM 710 C C . ARG A 1 94 ? -0.948 -1.858 -7.440 1.00 93.88 94 ARG A C 1
ATOM 712 O O . ARG A 1 94 ? -0.375 -2.852 -7.013 1.00 93.88 94 ARG A O 1
ATOM 719 N N . ILE A 1 95 ? -1.882 -1.200 -6.764 1.00 93.25 95 ILE A N 1
ATOM 720 C CA . ILE A 1 95 ? -2.405 -1.600 -5.459 1.00 93.25 95 ILE A CA 1
ATOM 721 C C . ILE A 1 95 ? -3.868 -1.965 -5.620 1.00 93.25 95 ILE A C 1
ATOM 723 O O . ILE A 1 95 ? -4.628 -1.255 -6.285 1.00 93.25 95 ILE A O 1
ATOM 727 N N . ARG A 1 96 ? -4.266 -3.090 -5.032 1.00 91.75 96 ARG A N 1
ATOM 728 C CA . ARG A 1 96 ? -5.649 -3.563 -5.054 1.00 91.75 96 ARG A CA 1
ATOM 729 C C . ARG A 1 96 ? -6.037 -4.109 -3.691 1.00 91.75 96 ARG A C 1
ATOM 731 O O . ARG A 1 96 ? -5.471 -5.100 -3.246 1.00 91.75 96 ARG A O 1
ATOM 738 N N . PHE A 1 97 ? -7.059 -3.526 -3.081 1.00 90.94 97 PHE A N 1
ATOM 739 C CA . PHE A 1 97 ? -7.723 -4.131 -1.928 1.00 90.94 97 PHE A CA 1
ATOM 740 C C . PHE A 1 97 ? -8.722 -5.198 -2.382 1.00 90.94 97 PHE A C 1
ATOM 742 O O . PHE A 1 97 ? -9.258 -5.139 -3.495 1.00 90.94 97 PHE A O 1
ATOM 749 N N . GLU A 1 98 ? -8.998 -6.177 -1.518 1.00 80.81 98 GLU A N 1
ATOM 750 C CA . GLU A 1 98 ? -10.129 -7.081 -1.731 1.00 80.81 98 GLU A CA 1
ATOM 751 C C . GLU A 1 98 ? -11.418 -6.246 -1.847 1.00 80.81 98 GLU A C 1
ATOM 753 O O . GLU A 1 98 ? -11.682 -5.364 -1.021 1.00 80.81 98 GLU A O 1
ATOM 758 N N . ARG A 1 99 ? -12.206 -6.483 -2.909 1.00 63.00 99 ARG A N 1
ATOM 759 C CA . ARG A 1 99 ? -13.447 -5.732 -3.163 1.00 63.00 99 ARG A CA 1
ATOM 760 C C . ARG A 1 99 ? -14.329 -5.772 -1.908 1.00 63.00 99 ARG A C 1
ATOM 762 O O . ARG A 1 99 ? -14.523 -6.838 -1.337 1.00 63.00 99 ARG A O 1
ATOM 769 N N . GLU A 1 100 ? -14.849 -4.604 -1.519 1.00 65.50 100 GLU A N 1
ATOM 770 C CA . GLU A 1 100 ? -15.689 -4.348 -0.329 1.00 65.50 100 GLU A CA 1
ATOM 771 C C . GLU A 1 100 ? -14.963 -4.240 1.028 1.00 65.50 100 GLU A C 1
ATOM 773 O O . GLU A 1 100 ? -15.617 -3.977 2.038 1.00 65.50 100 GLU A O 1
ATOM 778 N N . ARG A 1 101 ? -13.630 -4.386 1.091 1.00 79.50 101 ARG A N 1
ATOM 779 C CA . ARG A 1 101 ? -12.868 -4.296 2.353 1.00 79.50 101 ARG A CA 1
ATOM 780 C C . ARG A 1 101 ? -11.591 -3.471 2.227 1.00 79.50 101 ARG A C 1
ATOM 782 O O . ARG A 1 101 ? -10.492 -3.957 2.484 1.00 79.50 101 ARG A O 1
ATOM 789 N N . THR A 1 102 ? -11.736 -2.201 1.874 1.00 90.88 102 THR A N 1
ATOM 790 C CA . THR A 1 102 ? -10.642 -1.225 1.970 1.00 90.88 102 THR A CA 1
ATOM 791 C C . THR A 1 102 ? -10.815 -0.331 3.206 1.00 90.88 102 THR A C 1
ATOM 793 O O . THR A 1 102 ? -11.946 0.024 3.542 1.00 90.88 102 THR A O 1
ATOM 796 N N . PRO A 1 103 ? -9.726 0.036 3.903 1.00 93.19 103 PRO A N 1
ATOM 797 C CA . PRO A 1 103 ? -9.760 1.079 4.918 1.00 93.19 103 PRO A CA 1
ATOM 798 C C . PRO A 1 103 ? -9.574 2.474 4.305 1.00 93.19 103 PRO A C 1
ATOM 800 O O . PRO A 1 103 ? -9.545 3.456 5.037 1.00 93.19 103 PRO A O 1
ATOM 803 N N . LEU A 1 104 ? -9.373 2.577 2.987 1.00 92.81 104 LEU A N 1
ATOM 804 C CA . LEU A 1 104 ? -9.040 3.821 2.302 1.00 92.81 104 LEU A CA 1
ATOM 805 C C . LEU A 1 104 ? -10.288 4.500 1.742 1.00 92.81 104 LEU A C 1
ATOM 807 O O . LEU A 1 104 ? -11.344 3.893 1.566 1.00 92.81 104 LEU A O 1
ATOM 811 N N . ARG A 1 105 ? -10.147 5.779 1.403 1.00 89.06 105 ARG A N 1
ATOM 812 C CA . ARG A 1 105 ? -11.165 6.497 0.629 1.00 89.06 105 ARG A CA 1
ATOM 813 C C . ARG A 1 105 ? -11.321 5.883 -0.774 1.00 89.06 105 ARG A C 1
ATOM 815 O O . ARG A 1 105 ? -10.378 5.318 -1.327 1.00 89.06 105 ARG A O 1
ATOM 822 N N . ARG A 1 106 ? -12.530 5.992 -1.346 1.00 73.50 106 ARG A N 1
ATOM 823 C CA . ARG A 1 106 ? -12.962 5.283 -2.576 1.00 73.50 106 ARG A CA 1
ATOM 824 C C . ARG A 1 106 ? -12.057 5.466 -3.800 1.00 73.50 106 ARG A C 1
ATOM 826 O O . ARG A 1 106 ? -12.070 4.638 -4.702 1.00 73.50 106 ARG A O 1
ATOM 833 N N . ASP A 1 107 ? -11.309 6.556 -3.869 1.00 76.44 107 ASP A N 1
ATOM 834 C CA . ASP A 1 107 ? -10.363 6.851 -4.945 1.00 76.44 107 ASP A CA 1
ATOM 835 C C . ASP A 1 107 ? -9.083 5.998 -4.893 1.00 76.44 107 ASP A C 1
ATOM 837 O O . ASP A 1 107 ? -8.327 5.974 -5.860 1.00 76.44 107 ASP A O 1
ATOM 841 N N . CYS A 1 108 ? -8.877 5.243 -3.813 1.00 83.06 108 CYS A N 1
ATOM 842 C CA . CYS A 1 108 ? -7.663 4.474 -3.554 1.00 83.06 108 CYS A CA 1
ATOM 843 C C . CYS A 1 108 ? -7.859 2.954 -3.461 1.00 83.06 108 CYS A C 1
ATOM 845 O O . CYS A 1 108 ? -6.912 2.226 -3.168 1.00 83.06 108 CYS A O 1
ATOM 847 N N . GLU A 1 109 ? -9.068 2.442 -3.707 1.00 74.31 109 GLU A N 1
ATOM 848 C CA . GLU A 1 109 ? -9.361 1.002 -3.580 1.00 74.31 109 GLU A CA 1
ATOM 849 C C . GLU A 1 109 ? -8.600 0.154 -4.611 1.00 74.31 109 GLU A C 1
ATOM 851 O O . GLU A 1 109 ? -8.209 -0.988 -4.349 1.00 74.31 109 GLU A O 1
ATOM 856 N N . MET A 1 110 ? -8.399 0.731 -5.796 1.00 80.44 110 MET A N 1
ATOM 857 C CA . MET A 1 110 ? -7.620 0.167 -6.885 1.00 80.44 110 MET A CA 1
ATOM 858 C C . MET A 1 110 ? -6.914 1.307 -7.608 1.00 80.44 110 MET A C 1
ATOM 860 O O . MET A 1 110 ? -7.558 2.118 -8.271 1.00 80.44 110 MET A O 1
ATOM 864 N N . ALA A 1 111 ? -5.595 1.345 -7.499 1.00 81.88 111 ALA A N 1
ATOM 865 C CA . ALA A 1 111 ? -4.784 2.398 -8.085 1.00 81.88 111 ALA A CA 1
ATOM 866 C C . ALA A 1 111 ? -3.639 1.791 -8.888 1.00 81.88 111 ALA A C 1
ATOM 868 O O . ALA A 1 111 ? -3.085 0.757 -8.523 1.00 81.88 111 ALA A O 1
ATOM 869 N N . THR A 1 112 ? -3.300 2.425 -10.001 1.00 89.44 112 THR A N 1
ATOM 870 C CA . THR A 1 112 ? -2.103 2.131 -10.791 1.00 89.44 112 THR A CA 1
ATOM 871 C C . THR A 1 112 ? -1.358 3.439 -10.954 1.00 89.44 112 THR A C 1
ATOM 873 O O . THR A 1 112 ? -1.981 4.443 -11.296 1.00 89.44 112 THR A O 1
ATOM 876 N N . SER A 1 113 ? -0.064 3.442 -10.657 1.00 89.50 113 SER A N 1
ATOM 877 C CA . SER A 1 113 ? 0.729 4.665 -10.618 1.00 89.50 113 SER A CA 1
ATOM 878 C C . SER A 1 113 ? 2.168 4.406 -11.043 1.00 89.50 113 SER A C 1
ATOM 880 O O . SER A 1 113 ? 2.722 3.351 -10.747 1.00 89.50 113 SER A O 1
ATOM 882 N N . GLN A 1 114 ? 2.758 5.380 -11.733 1.00 89.56 114 GLN A N 1
ATOM 883 C CA . GLN A 1 114 ? 4.206 5.463 -11.980 1.00 89.56 114 GLN A CA 1
ATOM 884 C C . GLN A 1 114 ? 4.887 6.419 -10.991 1.00 89.56 114 GLN A C 1
ATOM 886 O O . GLN A 1 114 ? 6.093 6.366 -10.796 1.00 89.56 114 GLN A O 1
ATOM 891 N N . ASP A 1 115 ? 4.089 7.266 -10.341 1.00 90.25 115 ASP A N 1
ATOM 892 C CA . ASP A 1 115 ? 4.508 8.200 -9.304 1.00 90.25 115 ASP A CA 1
ATOM 893 C C . ASP A 1 115 ? 4.111 7.672 -7.915 1.00 90.25 115 ASP A C 1
ATOM 895 O O . ASP A 1 115 ? 3.266 6.771 -7.814 1.00 90.25 115 ASP A O 1
ATOM 899 N N . PRO A 1 116 ? 4.640 8.246 -6.821 1.00 92.31 116 PRO A N 1
ATOM 900 C CA . PRO A 1 116 ? 4.171 7.916 -5.485 1.00 92.31 116 PRO A CA 1
ATOM 901 C C . PRO A 1 116 ? 2.649 8.073 -5.346 1.00 92.31 116 PRO A C 1
ATOM 903 O O . PRO A 1 116 ? 2.081 9.133 -5.622 1.00 92.31 116 PRO A O 1
ATOM 906 N N . LEU A 1 117 ? 1.980 7.014 -4.893 1.00 93.12 117 LEU A N 1
ATOM 907 C CA . LEU A 1 117 ? 0.537 6.986 -4.683 1.00 93.12 117 LEU A CA 1
ATOM 908 C C . LEU A 1 117 ? 0.227 7.428 -3.260 1.00 93.12 117 LEU A C 1
ATOM 910 O O . LEU A 1 117 ? 0.632 6.765 -2.310 1.00 93.12 117 LEU A O 1
ATOM 914 N N . ARG A 1 118 ? -0.554 8.498 -3.108 1.00 93.50 118 ARG A N 1
ATOM 915 C CA . ARG A 1 118 ? -0.967 9.018 -1.804 1.00 93.50 118 ARG A CA 1
ATOM 916 C C . ARG A 1 118 ? -2.450 8.776 -1.546 1.00 93.50 118 ARG A C 1
ATOM 918 O O . ARG A 1 118 ? -3.285 9.266 -2.300 1.00 93.50 118 ARG A O 1
ATOM 925 N N . CYS A 1 119 ? -2.768 8.126 -0.432 1.00 93.31 119 CYS A N 1
ATOM 926 C CA . CYS A 1 119 ? -4.139 7.834 -0.020 1.00 93.31 119 CYS A CA 1
ATOM 927 C C . CYS A 1 119 ? -4.368 8.140 1.449 1.00 93.31 119 CYS A C 1
ATOM 929 O O . CYS A 1 119 ? -3.451 8.054 2.258 1.00 93.31 119 CYS A O 1
ATOM 931 N N . GLN A 1 120 ? -5.610 8.458 1.795 1.00 93.62 120 GLN A N 1
ATOM 932 C CA . GLN A 1 120 ? -6.014 8.646 3.180 1.00 93.62 120 GLN A CA 1
ATOM 933 C C . GLN A 1 120 ? -6.795 7.426 3.667 1.00 93.62 120 GLN A C 1
ATOM 935 O O . GLN A 1 120 ? -7.674 6.926 2.952 1.00 93.62 120 GLN A O 1
ATOM 940 N N . VAL A 1 121 ? -6.512 6.987 4.891 1.00 93.81 121 VAL A N 1
ATOM 941 C CA . VAL A 1 121 ? -7.376 6.066 5.632 1.00 93.81 121 VAL A CA 1
ATOM 942 C C . VAL A 1 121 ? -8.690 6.791 5.918 1.00 93.81 121 VAL A C 1
ATOM 944 O O . VAL A 1 121 ? -8.693 7.916 6.415 1.00 93.81 121 VAL A O 1
ATOM 947 N N . ALA A 1 122 ? -9.818 6.183 5.561 1.00 93.44 122 ALA A N 1
ATOM 948 C CA . ALA A 1 122 ? -11.127 6.786 5.747 1.00 93.44 122 ALA A CA 1
ATOM 949 C C . ALA A 1 122 ? -11.400 7.048 7.240 1.00 93.44 122 ALA A C 1
ATOM 951 O O . ALA A 1 122 ? -11.115 6.208 8.089 1.00 93.44 122 ALA A O 1
ATOM 952 N N . GLU A 1 123 ? -11.975 8.207 7.562 1.00 93.00 123 GLU A N 1
ATOM 953 C CA . GLU A 1 123 ? -12.309 8.606 8.943 1.00 93.00 123 GLU A CA 1
ATOM 954 C C . GLU A 1 123 ? -13.285 7.623 9.621 1.00 93.00 123 GLU A C 1
ATOM 956 O O . GLU A 1 123 ? -13.275 7.425 10.838 1.00 93.00 123 GLU A O 1
ATOM 961 N N . ASP A 1 124 ? -14.136 6.977 8.823 1.00 92.44 124 ASP A N 1
ATOM 962 C CA . ASP A 1 124 ? -15.101 5.965 9.245 1.00 92.44 124 ASP A CA 1
ATOM 963 C C . ASP A 1 124 ? -14.579 4.524 9.112 1.00 92.44 124 ASP A C 1
ATOM 965 O O . ASP A 1 124 ? -15.332 3.583 9.372 1.00 92.44 124 ASP A O 1
ATOM 969 N N . ALA A 1 125 ? -13.296 4.326 8.775 1.00 92.69 125 ALA A N 1
ATOM 970 C CA . ALA A 1 125 ? -12.689 3.000 8.707 1.00 92.69 125 ALA A CA 1
ATOM 971 C C . ALA A 1 125 ? -12.871 2.242 10.035 1.00 92.69 125 ALA A C 1
ATOM 973 O O . ALA A 1 125 ? -12.676 2.776 11.135 1.00 92.69 125 ALA A O 1
ATOM 974 N N . ALA A 1 126 ? -13.283 0.980 9.949 1.00 93.81 126 ALA A N 1
ATOM 975 C CA . ALA A 1 126 ? -13.403 0.121 11.120 1.00 93.81 126 ALA A CA 1
ATOM 976 C C . ALA A 1 126 ? -12.012 -0.275 11.644 1.00 93.81 126 ALA A C 1
ATOM 978 O O . ALA A 1 126 ? -11.035 -0.292 10.899 1.00 93.81 126 ALA A O 1
ATOM 979 N N . ASP A 1 127 ? -11.921 -0.606 12.933 1.00 93.88 127 ASP A N 1
ATOM 980 C CA . ASP A 1 127 ? -10.706 -1.253 13.436 1.00 93.88 127 ASP A CA 1
ATOM 981 C C . ASP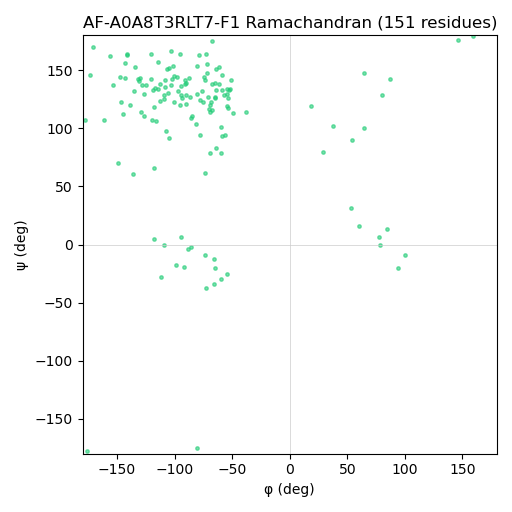 A 1 127 ? -10.621 -2.658 12.817 1.00 93.88 127 ASP A C 1
ATOM 983 O O . ASP A 1 127 ? -11.633 -3.362 12.733 1.00 93.88 127 ASP A O 1
ATOM 987 N N . GLY A 1 128 ? -9.432 -3.083 12.391 1.00 93.94 128 GLY A N 1
ATOM 988 C CA . GLY A 1 128 ? -9.262 -4.406 11.797 1.00 93.94 128 GLY A CA 1
ATOM 989 C C . GLY A 1 128 ? -8.019 -4.568 10.933 1.00 93.94 128 GLY A C 1
ATOM 990 O O . GLY A 1 128 ? -7.226 -3.643 10.752 1.00 93.94 128 GLY A O 1
ATOM 991 N N . VAL A 1 129 ? -7.866 -5.780 10.397 1.00 94.31 129 VAL A N 1
ATOM 992 C CA . VAL A 1 129 ? -6.788 -6.153 9.476 1.00 94.31 129 VAL A CA 1
ATOM 993 C C . VAL A 1 129 ? -7.313 -6.137 8.044 1.00 94.31 129 VAL A C 1
ATOM 995 O O . VAL A 1 129 ? -8.254 -6.855 7.700 1.00 94.31 129 VAL A O 1
ATOM 998 N N . TYR A 1 130 ? -6.668 -5.343 7.200 1.00 94.19 130 TYR A N 1
ATOM 999 C CA . TYR A 1 130 ? -7.026 -5.121 5.808 1.00 94.19 130 TYR A CA 1
ATOM 1000 C C . TYR A 1 130 ? -5.952 -5.696 4.894 1.00 94.19 130 TYR A C 1
ATOM 1002 O O . TYR A 1 130 ? -4.773 -5.348 4.988 1.00 94.19 130 TYR A O 1
ATOM 1010 N N . LYS A 1 131 ? -6.375 -6.597 4.007 1.00 93.56 131 LYS A N 1
ATOM 1011 C CA . LYS A 1 131 ? -5.516 -7.235 3.012 1.00 93.56 131 LYS A CA 1
ATOM 1012 C C . LYS A 1 131 ? -5.504 -6.420 1.728 1.00 93.56 131 LYS A C 1
ATOM 1014 O O . LYS A 1 131 ? -6.555 -5.960 1.278 1.00 93.56 131 LYS A O 1
ATOM 1019 N N . TYR A 1 132 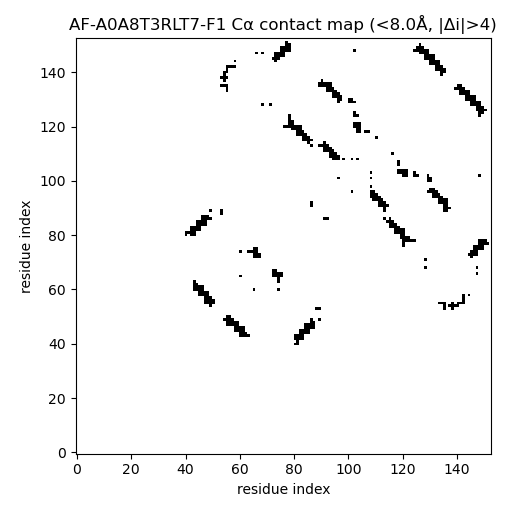? -4.330 -6.288 1.131 1.00 94.00 132 TYR A N 1
ATOM 1020 C CA . TYR A 1 132 ? -4.181 -5.728 -0.202 1.00 94.00 132 TYR A CA 1
ATOM 1021 C C . TYR A 1 132 ? -3.081 -6.459 -0.954 1.00 94.00 132 TYR A C 1
ATOM 1023 O O . TYR A 1 132 ? -2.198 -7.040 -0.327 1.00 94.00 132 TYR A O 1
ATOM 1031 N N . SER A 1 133 ? -3.167 -6.407 -2.278 1.00 95.00 133 SER A N 1
ATOM 1032 C CA . SER A 1 133 ? -2.166 -6.949 -3.186 1.00 95.00 133 SER A CA 1
ATOM 1033 C C . SER A 1 133 ? -1.404 -5.812 -3.862 1.00 95.00 133 SER A C 1
ATOM 1035 O O . SER A 1 133 ? -2.003 -4.790 -4.231 1.00 95.00 133 SER A O 1
ATOM 1037 N N . VAL A 1 134 ? -0.101 -6.005 -4.040 1.00 95.00 134 VAL A N 1
ATOM 1038 C CA . VAL A 1 134 ? 0.809 -5.106 -4.754 1.00 95.00 134 VAL A CA 1
ATOM 1039 C C . VAL A 1 134 ? 1.402 -5.838 -5.948 1.00 95.00 134 VAL A C 1
ATOM 1041 O O . VAL A 1 134 ? 1.886 -6.956 -5.811 1.00 95.00 134 VAL A O 1
ATOM 1044 N N . PHE A 1 135 ? 1.388 -5.172 -7.099 1.00 94.56 135 PHE A N 1
ATOM 1045 C CA . PHE A 1 135 ? 1.972 -5.645 -8.351 1.00 94.56 135 PHE A CA 1
ATOM 1046 C C . PHE A 1 135 ? 2.949 -4.593 -8.860 1.00 94.56 135 PHE A C 1
ATOM 1048 O O . PHE A 1 135 ? 2.592 -3.411 -8.873 1.00 94.56 135 PHE A O 1
ATOM 1055 N N . LEU A 1 136 ? 4.118 -5.002 -9.341 1.00 94.94 136 LEU A N 1
ATOM 1056 C CA . LEU A 1 136 ? 4.938 -4.151 -10.205 1.00 94.94 136 LEU A CA 1
ATOM 1057 C C . LEU A 1 136 ? 4.557 -4.417 -11.661 1.00 94.94 136 LEU A C 1
ATOM 1059 O O . LEU A 1 136 ? 4.284 -5.554 -12.048 1.00 94.94 136 LEU A O 1
ATOM 1063 N N . LEU A 1 137 ? 4.450 -3.355 -12.458 1.00 92.44 137 LEU A N 1
ATOM 1064 C CA . LEU A 1 137 ? 4.098 -3.489 -13.869 1.00 92.44 137 LEU A CA 1
ATOM 1065 C C . LEU A 1 137 ? 5.211 -4.249 -14.596 1.00 92.44 137 LEU A C 1
ATOM 1067 O O . LEU A 1 137 ? 6.367 -3.856 -14.526 1.00 92.44 137 LEU A O 1
ATOM 1071 N N . GLY A 1 138 ? 4.842 -5.327 -15.290 1.00 89.56 138 GLY A N 1
ATOM 1072 C CA . GLY A 1 138 ? 5.795 -6.200 -15.983 1.00 89.56 138 GLY A CA 1
ATOM 1073 C C . GLY A 1 138 ? 6.144 -7.491 -15.238 1.00 89.56 138 GLY A C 1
ATOM 1074 O O . GLY A 1 138 ? 6.725 -8.372 -15.862 1.00 89.56 138 GLY A O 1
ATOM 1075 N N . CYS A 1 139 ? 5.725 -7.645 -13.978 1.00 91.12 139 CYS A N 1
ATOM 1076 C CA . CYS A 1 139 ? 5.896 -8.881 -13.205 1.00 91.12 139 CYS A CA 1
ATOM 1077 C C . CYS A 1 139 ? 4.584 -9.654 -13.039 1.00 91.12 139 CYS A C 1
ATOM 1079 O O . CYS A 1 139 ? 3.494 -9.071 -13.039 1.00 91.12 139 CYS A O 1
ATOM 1081 N N . GLU A 1 140 ? 4.693 -10.978 -12.916 1.00 90.25 140 GLU A N 1
ATOM 1082 C CA . GLU A 1 140 ? 3.546 -11.873 -12.698 1.00 90.25 140 GLU A CA 1
ATOM 1083 C C . GLU A 1 140 ? 3.286 -12.115 -11.203 1.00 90.25 140 GLU A C 1
ATOM 1085 O O . GLU A 1 140 ? 2.182 -12.500 -10.811 1.00 90.25 140 GLU A O 1
ATOM 1090 N N . GLU A 1 141 ? 4.288 -11.853 -10.368 1.00 92.19 141 GLU A N 1
ATOM 1091 C CA . GLU A 1 141 ? 4.267 -11.990 -8.922 1.00 92.19 141 GLU A CA 1
ATOM 1092 C C . GLU A 1 141 ? 3.441 -10.881 -8.256 1.00 92.19 141 GLU A C 1
ATOM 1094 O O . GLU A 1 141 ? 3.490 -9.704 -8.629 1.00 92.19 141 GLU A O 1
ATOM 1099 N N . GLU A 1 142 ? 2.705 -11.258 -7.208 1.00 93.06 142 GLU A N 1
ATOM 1100 C CA . GLU A 1 142 ? 2.003 -10.327 -6.327 1.00 93.06 142 GLU A CA 1
ATOM 1101 C C . GLU A 1 142 ? 2.501 -10.471 -4.887 1.00 93.06 142 GLU A C 1
ATOM 1103 O O . GLU A 1 142 ? 2.770 -11.575 -4.410 1.00 93.06 142 GLU A O 1
ATOM 1108 N N . LEU A 1 143 ? 2.603 -9.346 -4.178 1.00 94.75 143 LEU A N 1
ATOM 1109 C CA . LEU A 1 143 ? 2.770 -9.341 -2.727 1.00 94.75 143 LEU A CA 1
ATOM 1110 C C . LEU A 1 143 ? 1.428 -9.107 -2.060 1.00 94.75 143 LEU A C 1
ATOM 1112 O O . LEU A 1 143 ? 0.659 -8.270 -2.522 1.00 94.75 143 LEU A O 1
ATOM 1116 N N . ASP A 1 144 ? 1.213 -9.747 -0.911 1.00 94.31 144 ASP A N 1
ATOM 1117 C CA . ASP A 1 144 ? -0.013 -9.616 -0.121 1.00 94.31 144 ASP A CA 1
ATOM 1118 C C . ASP A 1 144 ? 0.238 -9.022 1.283 1.00 94.31 144 ASP A C 1
ATOM 1120 O O . ASP A 1 144 ? 0.040 -9.704 2.299 1.00 94.31 144 ASP A O 1
ATOM 1124 N N . PRO A 1 145 ? 0.661 -7.752 1.388 1.00 94.19 145 PRO A N 1
ATOM 1125 C CA . PRO A 1 145 ? 0.840 -7.048 2.660 1.00 94.19 145 PRO A CA 1
ATOM 1126 C C . PRO A 1 145 ? -0.477 -6.779 3.415 1.00 94.19 145 PRO A C 1
ATOM 1128 O O . PRO A 1 145 ? -1.593 -7.070 2.959 1.00 94.19 14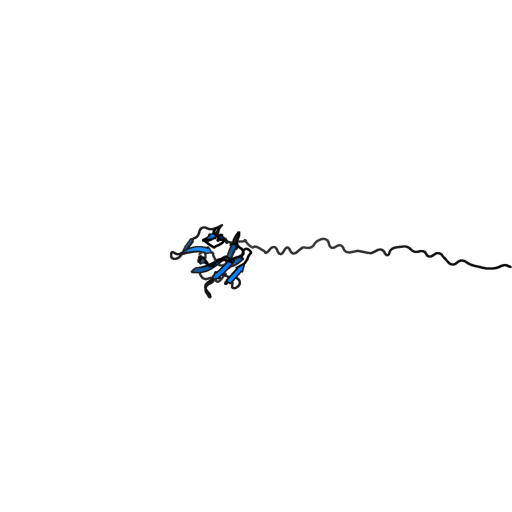5 PRO A O 1
ATOM 1131 N N . ARG A 1 146 ? -0.348 -6.228 4.631 1.00 94.50 146 ARG A N 1
ATOM 1132 C CA . ARG A 1 146 ? -1.467 -5.927 5.540 1.00 94.50 146 ARG A CA 1
ATOM 1133 C C . ARG A 1 146 ? -1.392 -4.504 6.084 1.00 94.50 146 ARG A C 1
ATOM 1135 O O . ARG A 1 146 ? -0.319 -4.029 6.448 1.00 94.50 146 ARG A O 1
ATOM 1142 N N . ILE A 1 147 ? -2.553 -3.860 6.189 1.00 94.38 147 ILE A N 1
ATOM 1143 C CA . ILE A 1 147 ? -2.764 -2.634 6.969 1.00 94.38 147 ILE A CA 1
ATOM 1144 C C . ILE A 1 147 ? -3.600 -3.000 8.189 1.00 94.38 147 ILE A C 1
ATOM 1146 O O . ILE A 1 147 ? -4.588 -3.724 8.074 1.00 94.38 147 ILE A O 1
ATOM 1150 N N . ILE A 1 148 ? -3.221 -2.497 9.355 1.00 95.06 148 ILE A N 1
ATOM 1151 C CA . ILE A 1 148 ? -3.912 -2.718 10.619 1.00 95.06 148 ILE A CA 1
ATOM 1152 C C . ILE A 1 148 ? -4.429 -1.364 11.095 1.00 95.06 148 ILE A C 1
ATOM 1154 O O . ILE A 1 148 ? -3.657 -0.522 11.550 1.00 95.06 148 ILE A O 1
ATOM 1158 N N . VAL A 1 149 ? -5.740 -1.150 10.983 1.00 94.81 149 VAL A N 1
ATOM 1159 C CA . VAL A 1 149 ? -6.388 0.073 11.472 1.00 94.81 149 VAL A CA 1
ATOM 1160 C C . VAL A 1 149 ? -6.744 -0.113 12.940 1.00 94.81 149 VAL A C 1
ATOM 1162 O O . VAL A 1 149 ? -7.416 -1.084 13.300 1.00 94.81 149 VAL A O 1
ATOM 1165 N N . ARG A 1 150 ? -6.324 0.823 13.794 1.00 92.62 150 ARG A N 1
ATOM 1166 C CA . ARG A 1 150 ? -6.701 0.844 15.212 1.00 92.62 150 ARG A CA 1
ATOM 1167 C C . ARG A 1 150 ? -6.824 2.273 15.717 1.00 92.62 150 ARG A C 1
ATOM 1169 O O . ARG A 1 150 ? -5.843 3.007 15.723 1.00 92.62 150 ARG A O 1
ATOM 1176 N N . ARG A 1 151 ? -7.991 2.641 16.245 1.00 88.50 151 ARG A N 1
ATOM 1177 C CA . ARG A 1 151 ? -8.153 3.908 16.976 1.00 88.50 151 ARG A CA 1
ATOM 1178 C C . ARG A 1 151 ? -7.296 3.924 18.242 1.00 88.50 151 ARG A C 1
ATOM 1180 O O . ARG A 1 151 ? -7.325 2.971 19.027 1.00 88.50 151 ARG A O 1
ATOM 1187 N N . VAL A 1 152 ? -6.572 5.018 18.475 1.00 75.31 152 VAL A N 1
ATOM 1188 C CA . VAL A 1 152 ? -5.971 5.277 19.789 1.00 75.31 152 VAL A CA 1
ATOM 1189 C C . VAL A 1 152 ? -7.108 5.559 20.768 1.00 75.31 152 VAL A C 1
ATOM 1191 O O . VAL A 1 152 ? -7.955 6.417 20.520 1.00 75.31 152 VAL A O 1
ATOM 1194 N N . ARG A 1 153 ? -7.169 4.768 21.839 1.00 56.19 153 ARG A N 1
ATOM 1195 C CA . ARG A 1 153 ? -8.090 4.976 22.960 1.00 56.19 153 ARG A CA 1
ATOM 1196 C C . ARG A 1 153 ? -7.408 5.760 24.064 1.00 56.19 153 ARG A C 1
ATOM 1198 O O . ARG A 1 153 ? -6.193 5.533 24.255 1.00 56.19 153 ARG A O 1
#

Solvent-accessible surface area (backbone atoms only — not comparable to full-atom values): 9623 Å² total; per-residue (Å²): 138,83,87,78,89,82,87,84,80,83,84,83,75,86,80,82,85,81,82,84,83,84,76,90,81,80,85,81,73,83,77,74,77,66,73,83,62,71,79,69,72,77,58,47,39,32,38,44,38,56,49,98,87,53,34,61,75,47,75,43,52,78,83,50,76,72,39,74,58,98,90,42,68,22,46,71,43,37,58,60,40,39,41,32,42,36,54,76,97,47,86,20,36,34,44,37,37,51,89,97,47,58,52,46,40,86,86,52,43,64,41,74,39,69,59,71,46,76,43,42,28,25,75,82,42,69,70,45,80,34,53,32,39,41,33,30,62,94,44,91,59,70,41,76,55,37,40,32,35,47,76,89,127

Radius of gyration: 32.99 Å; Cα contacts (8 Å, |Δi|>4): 274; chains: 1; bounding box: 33×99×95 Å

Sequence (153 aa):
MTHKRAPARLPARYLVASAWIALLSLAACHTDRSTQYGSAEMPHQLDIVADEEGCPTDVRARDQSPCTSEGVEGLCVQPGDWLVWSAEDAEGFRIRFERERTPLRRDCEMATSQDPLRCQVAEDAADGVYKYSVFLLGCEEELDPRIIVRRVR

Mean predicted aligned error: 13.8 Å

Secondary structure (DSSP, 8-state):
-------------------------------------TT-PPPEEEEEEE-TTS-EEEEEESS---EEETTEEEEEE-TT-EEEEEETTSS-EEEEEPTT--SB-GGGSEEEESSPEEEEBPTTPPSEEEEEEEEETT-S-EE--EEEE----